Protein AF-A0A3B0C4X5-F1 (afdb_monomer)

Radius of gyration: 13.37 Å; Cα contacts (8 Å, |Δi|>4): 89; chains: 1; bounding box: 29×43×30 Å

Foldseek 3Di:
DPDQDLLEPVSVLVVCVVCVVVQFPDLFQVRVLVSCVVSVVPHDPVSHDDVVDDRVVVVVVVQCVVDVVQPPPPRSLNVRLCVVVVNDGNSSSVVSVVSVVVD

Sequence (103 aa):
MKLVSSKNVYEILEIIRDKPELYLTSKSISSLQNFLNGYLLLMPNDINRNDDYPPFDKFKQHILNQKERFIGISNPYSSFFKLNSDGDEERAFEQFFHYLDLF

Nearest PDB structures (foldseek):
  2lva-assembly1_A  TM=5.534E-01  e=9.317E+00  Homo sapiens

pLDDT: mean 82.3, std 14.58, range [41.19, 97.44]

Solvent-accessible surface area (backbone atoms only — not comparable to full-atom values): 6110 Å² total; per-residue (Å²): 132,83,82,81,57,96,48,38,67,66,64,52,49,53,48,39,71,78,43,29,76,81,81,28,98,45,75,24,22,62,38,48,46,53,48,50,54,54,51,62,72,72,52,58,82,76,46,53,64,48,95,92,49,80,51,66,68,55,55,55,48,55,62,36,68,73,41,81,91,43,67,89,52,93,56,54,62,40,58,51,31,21,68,78,34,84,63,36,41,47,59,13,34,52,50,50,53,55,52,58,75,73,106

Structure (mmCIF, N/CA/C/O backbone):
data_AF-A0A3B0C4X5-F1
#
_entry.id   AF-A0A3B0C4X5-F1
#
loop_
_atom_site.group_PDB
_atom_site.id
_atom_site.type_symbol
_atom_site.label_atom_id
_atom_site.label_alt_id
_atom_site.label_comp_id
_atom_site.label_asym_id
_atom_site.label_entity_id
_atom_site.label_seq_id
_atom_site.pdbx_PDB_ins_code
_atom_site.Cartn_x
_atom_site.Cartn_y
_atom_site.Cartn_z
_atom_site.occupancy
_atom_site.B_iso_or_equiv
_atom_site.auth_seq_id
_atom_site.auth_comp_id
_atom_site.auth_asym_id
_atom_site.auth_atom_id
_atom_site.pdbx_PDB_model_num
ATOM 1 N N . MET A 1 1 ? 0.608 -24.324 -6.693 1.00 41.19 1 MET A N 1
ATOM 2 C CA . MET A 1 1 ? 1.158 -23.362 -5.717 1.00 41.19 1 MET A CA 1
ATOM 3 C C . MET A 1 1 ? 2.226 -22.560 -6.446 1.00 41.19 1 MET A C 1
ATOM 5 O O . MET A 1 1 ? 3.256 -23.134 -6.772 1.00 41.19 1 MET A O 1
ATOM 9 N N . LYS A 1 2 ? 1.938 -21.309 -6.841 1.00 43.44 2 LYS A N 1
ATOM 10 C CA . LYS A 1 2 ? 2.962 -20.430 -7.432 1.00 43.44 2 LYS A CA 1
ATOM 11 C C . LYS A 1 2 ? 4.005 -20.166 -6.347 1.00 43.44 2 LYS A C 1
ATOM 13 O O . LYS A 1 2 ? 3.638 -19.872 -5.212 1.00 43.44 2 LYS A O 1
ATOM 18 N N . LEU A 1 3 ? 5.279 -20.354 -6.676 1.00 41.75 3 LEU A N 1
ATOM 19 C CA . LEU A 1 3 ? 6.368 -19.974 -5.789 1.00 41.75 3 LEU A CA 1
ATOM 20 C C . LEU A 1 3 ? 6.353 -18.444 -5.730 1.00 41.75 3 LEU A C 1
ATOM 22 O O . LEU A 1 3 ? 6.611 -17.806 -6.746 1.00 41.75 3 LEU A O 1
ATOM 26 N N . VAL A 1 4 ? 5.995 -17.879 -4.580 1.00 50.91 4 VAL A N 1
ATOM 27 C CA . VAL A 1 4 ? 6.106 -16.438 -4.346 1.00 50.91 4 VAL A CA 1
ATOM 28 C C . VAL A 1 4 ? 7.590 -16.126 -4.348 1.00 50.91 4 VAL A C 1
ATOM 30 O O . VAL A 1 4 ? 8.338 -16.580 -3.474 1.00 50.91 4 VAL A O 1
ATOM 33 N N . SER A 1 5 ? 8.035 -15.392 -5.353 1.00 56.03 5 SER A N 1
ATOM 34 C CA . SER A 1 5 ? 9.388 -14.881 -5.361 1.00 56.03 5 SER A CA 1
ATOM 35 C C . SER A 1 5 ? 9.353 -13.630 -4.496 1.00 56.03 5 SER A C 1
ATOM 37 O O . SER A 1 5 ? 8.757 -12.631 -4.886 1.00 56.03 5 SER A O 1
ATOM 39 N N . SER A 1 6 ? 10.029 -13.623 -3.340 1.00 57.75 6 SER A N 1
ATOM 40 C CA . SER A 1 6 ? 10.176 -12.439 -2.459 1.00 57.75 6 SER A CA 1
ATOM 41 C C . SER A 1 6 ? 10.858 -11.228 -3.125 1.00 57.75 6 SER A C 1
ATOM 43 O O . SER A 1 6 ? 11.198 -10.241 -2.475 1.00 57.75 6 SER A O 1
ATOM 45 N N . LYS A 1 7 ? 11.081 -11.337 -4.429 1.00 65.06 7 LYS A N 1
ATOM 46 C CA . LYS A 1 7 ? 11.673 -10.409 -5.366 1.00 65.06 7 LYS A CA 1
ATOM 47 C C . LYS A 1 7 ? 10.648 -9.453 -5.981 1.00 65.06 7 LYS A C 1
ATOM 49 O O . LYS A 1 7 ? 11.022 -8.361 -6.379 1.00 65.06 7 LYS A O 1
ATOM 54 N N . ASN A 1 8 ? 9.374 -9.836 -6.054 1.00 78.69 8 ASN A N 1
ATOM 55 C CA . ASN A 1 8 ? 8.345 -8.993 -6.650 1.00 78.69 8 ASN A CA 1
ATOM 56 C C . ASN A 1 8 ? 7.481 -8.333 -5.566 1.00 78.69 8 ASN A C 1
ATOM 58 O O . ASN A 1 8 ? 6.758 -9.015 -4.836 1.00 78.69 8 ASN A O 1
ATOM 62 N N . VAL A 1 9 ? 7.516 -6.999 -5.494 1.00 85.75 9 VAL A N 1
ATOM 63 C CA . VAL A 1 9 ? 6.720 -6.235 -4.522 1.00 85.75 9 VAL A CA 1
ATOM 64 C C . VAL A 1 9 ? 5.217 -6.461 -4.699 1.00 85.75 9 VAL A C 1
ATOM 66 O O . VAL A 1 9 ? 4.505 -6.497 -3.702 1.00 85.75 9 VAL A O 1
ATOM 69 N N . TYR A 1 10 ? 4.735 -6.670 -5.929 1.00 88.06 10 TYR A N 1
ATOM 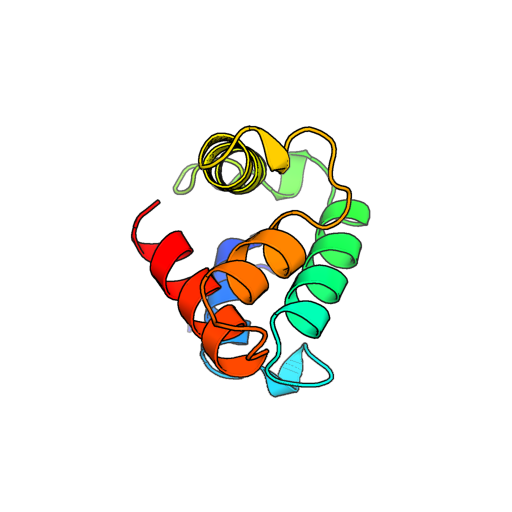70 C CA . TYR A 1 10 ? 3.312 -6.892 -6.202 1.00 88.06 10 TYR A CA 1
ATOM 71 C C . TYR A 1 10 ? 2.813 -8.207 -5.594 1.00 88.06 10 TYR A C 1
ATOM 73 O O . TYR A 1 10 ? 1.779 -8.214 -4.938 1.00 88.06 10 TYR A O 1
ATOM 81 N N . GLU A 1 11 ? 3.585 -9.291 -5.709 1.00 87.25 11 GLU A N 1
ATOM 82 C CA . GLU A 1 11 ? 3.237 -10.586 -5.099 1.00 87.25 11 GLU A CA 1
ATOM 83 C C . GLU A 1 11 ? 3.188 -10.491 -3.573 1.00 87.25 11 GLU A C 1
ATOM 85 O O . GLU A 1 11 ? 2.301 -11.042 -2.925 1.00 87.25 11 GLU A O 1
ATOM 90 N N . ILE A 1 12 ? 4.133 -9.763 -2.977 1.00 89.88 12 ILE A N 1
ATOM 91 C CA . ILE A 1 12 ? 4.123 -9.543 -1.532 1.00 89.88 12 ILE A CA 1
ATOM 92 C C . ILE A 1 12 ? 2.934 -8.674 -1.130 1.00 89.88 12 ILE A C 1
ATOM 94 O O . ILE A 1 12 ? 2.291 -8.957 -0.124 1.00 89.88 12 ILE A O 1
ATOM 98 N N . LEU A 1 13 ? 2.614 -7.640 -1.907 1.00 92.75 13 LEU A N 1
ATOM 99 C CA . LEU A 1 13 ? 1.455 -6.787 -1.664 1.00 92.75 13 LEU A CA 1
ATOM 100 C C . LEU A 1 13 ? 0.137 -7.565 -1.753 1.00 92.75 13 LEU A C 1
ATOM 102 O O . LEU A 1 13 ? -0.746 -7.307 -0.940 1.00 92.75 13 LEU A O 1
ATOM 106 N N . GLU A 1 14 ? 0.006 -8.537 -2.658 1.00 92.31 14 GLU A N 1
ATOM 107 C CA . GLU A 1 14 ? -1.143 -9.456 -2.682 1.00 92.31 14 GLU A CA 1
ATOM 108 C C . GLU A 1 14 ? -1.247 -10.258 -1.377 1.00 92.31 14 GLU A C 1
ATOM 110 O O . GLU A 1 14 ? -2.308 -10.305 -0.758 1.00 92.31 14 GLU A O 1
ATOM 115 N N . ILE A 1 15 ? -0.134 -10.806 -0.880 1.00 93.19 15 ILE A N 1
ATOM 116 C CA . ILE A 1 15 ? -0.141 -11.557 0.386 1.00 93.19 15 ILE A CA 1
ATOM 117 C C . ILE A 1 15 ? -0.453 -10.643 1.573 1.00 93.19 15 ILE A C 1
ATOM 119 O O . ILE A 1 15 ? -1.193 -11.040 2.469 1.00 93.19 15 ILE A O 1
ATOM 123 N N . ILE A 1 16 ? 0.091 -9.424 1.591 1.00 95.38 16 ILE A N 1
ATOM 124 C CA . ILE A 1 16 ? -0.191 -8.432 2.636 1.00 95.38 16 ILE A CA 1
ATOM 125 C C . ILE A 1 16 ? -1.665 -8.028 2.618 1.00 95.38 16 ILE A C 1
ATOM 127 O O . ILE A 1 16 ? -2.241 -7.805 3.680 1.00 95.38 16 ILE A O 1
ATOM 131 N N . ARG A 1 17 ? -2.279 -7.928 1.438 1.00 95.94 17 ARG A N 1
ATOM 132 C CA . ARG A 1 17 ? -3.708 -7.637 1.309 1.00 95.94 17 ARG A CA 1
ATOM 133 C C . ARG A 1 17 ? -4.554 -8.734 1.949 1.00 95.94 17 ARG A C 1
ATOM 135 O O . ARG A 1 17 ? -5.470 -8.421 2.705 1.00 95.94 17 ARG A O 1
ATOM 142 N N . ASP A 1 18 ? -4.216 -9.991 1.672 1.00 94.94 18 ASP A N 1
ATOM 143 C CA . ASP A 1 18 ? -4.968 -11.153 2.151 1.00 94.94 18 ASP A CA 1
ATOM 144 C C . ASP A 1 18 ? -4.708 -11.467 3.632 1.00 94.94 18 ASP A C 1
ATOM 146 O O . ASP A 1 18 ? -5.606 -11.931 4.336 1.00 94.94 18 ASP A O 1
ATOM 150 N N . LYS A 1 19 ? -3.467 -11.268 4.094 1.00 94.50 19 LYS A N 1
ATOM 151 C CA . LYS A 1 19 ? -2.975 -11.641 5.433 1.00 94.50 19 LYS A CA 1
ATOM 152 C C . LYS A 1 19 ? -1.997 -10.591 5.982 1.00 94.50 19 LYS A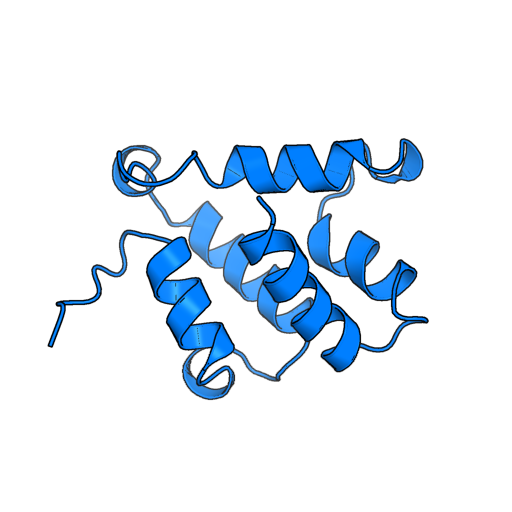 C 1
ATOM 154 O O . LYS A 1 19 ? -0.795 -10.867 6.108 1.00 94.50 19 LYS A O 1
ATOM 159 N N . PRO A 1 20 ? -2.473 -9.373 6.297 1.00 95.00 20 PRO A N 1
ATOM 160 C CA . PRO A 1 20 ? -1.617 -8.265 6.723 1.00 95.00 20 PRO A CA 1
ATOM 161 C C . PRO A 1 20 ? -0.779 -8.595 7.962 1.00 95.00 20 PRO A C 1
ATOM 163 O O . PRO A 1 20 ? 0.371 -8.169 8.057 1.00 95.00 20 PRO A O 1
ATOM 166 N N . GLU A 1 21 ? -1.307 -9.400 8.880 1.00 94.44 21 GLU A N 1
ATOM 167 C CA . GLU A 1 21 ? -0.661 -9.808 10.130 1.00 94.44 21 GLU A CA 1
ATOM 168 C C . GLU A 1 21 ? 0.631 -10.622 9.950 1.00 94.44 21 GLU A C 1
ATOM 170 O O . GLU A 1 21 ? 1.416 -10.734 10.891 1.00 94.44 21 GLU A O 1
ATOM 175 N N . LEU A 1 22 ? 0.883 -11.183 8.760 1.00 91.75 22 LEU A N 1
ATOM 176 C CA . LEU A 1 22 ? 2.112 -11.936 8.485 1.00 91.75 22 LEU A CA 1
ATOM 177 C C . LEU A 1 22 ? 3.333 -11.039 8.246 1.00 91.75 22 LEU A C 1
ATOM 179 O O . LEU A 1 22 ? 4.465 -11.490 8.416 1.00 91.75 22 LEU A O 1
ATOM 183 N N . TYR A 1 23 ? 3.112 -9.790 7.837 1.00 92.44 23 TYR A N 1
ATOM 184 C CA . TYR A 1 23 ? 4.176 -8.870 7.417 1.00 92.44 23 TYR A CA 1
ATOM 185 C C . TYR A 1 23 ? 4.120 -7.526 8.138 1.00 92.44 23 TYR A C 1
ATOM 187 O O . TYR A 1 23 ? 5.130 -6.824 8.210 1.00 92.44 23 TYR A O 1
ATOM 195 N N . LEU A 1 24 ? 2.949 -7.149 8.649 1.00 95.25 24 LEU A N 1
ATOM 196 C CA . LEU A 1 24 ? 2.696 -5.859 9.267 1.00 95.25 24 LEU A CA 1
ATOM 197 C C . LEU A 1 24 ? 2.393 -6.027 10.752 1.00 95.25 24 LEU A C 1
ATOM 199 O O . LEU A 1 24 ? 1.762 -6.986 11.184 1.00 95.25 24 LEU A O 1
ATOM 203 N N . THR A 1 25 ? 2.781 -5.026 11.538 1.00 92.75 25 THR A N 1
ATOM 204 C CA . THR A 1 25 ? 2.438 -4.946 12.965 1.00 92.75 25 THR A CA 1
ATOM 205 C C . THR A 1 25 ? 0.957 -4.640 13.202 1.00 92.75 25 THR A C 1
ATOM 207 O O . THR A 1 25 ? 0.444 -4.888 14.290 1.00 92.75 25 THR A O 1
ATOM 210 N N . SER A 1 26 ? 0.270 -4.080 12.203 1.00 94.56 26 SER A N 1
ATOM 211 C CA . SER A 1 26 ? -1.168 -3.809 12.203 1.00 94.56 26 SER A CA 1
ATOM 212 C C . SER A 1 26 ? -1.677 -3.603 10.773 1.00 94.56 26 SER A C 1
ATOM 214 O O . SER A 1 26 ? -0.913 -3.187 9.897 1.00 94.56 26 SER A O 1
ATOM 216 N N . LYS A 1 27 ? -2.977 -3.828 10.544 1.00 95.81 27 LYS A N 1
ATOM 217 C CA . LYS A 1 27 ? -3.664 -3.501 9.283 1.00 95.81 27 LYS A CA 1
ATOM 218 C C . LYS A 1 27 ? -3.884 -1.981 9.181 1.00 95.81 27 LYS A C 1
ATOM 220 O O . LYS A 1 27 ? -4.975 -1.476 9.408 1.00 95.81 27 LYS A O 1
ATOM 225 N N . SER A 1 28 ? -2.812 -1.240 8.909 1.00 96.75 28 SER A N 1
ATOM 226 C CA . SER A 1 28 ? -2.827 0.223 8.774 1.00 96.75 28 SER A CA 1
ATOM 227 C C . SER A 1 28 ? -1.946 0.692 7.626 1.00 96.75 28 SER A C 1
ATOM 229 O O . SER A 1 28 ? -0.909 0.083 7.330 1.00 96.75 28 SER A O 1
ATOM 231 N N . ILE A 1 29 ? -2.310 1.815 7.002 1.00 96.81 29 ILE A N 1
ATOM 232 C CA . ILE A 1 29 ? -1.487 2.402 5.938 1.00 96.81 29 ILE A CA 1
ATOM 233 C C . ILE A 1 29 ? -0.115 2.838 6.461 1.00 96.81 29 ILE A C 1
ATOM 235 O O . ILE A 1 29 ? 0.877 2.764 5.737 1.00 96.81 29 ILE A O 1
ATOM 239 N N . SER A 1 30 ? -0.026 3.256 7.726 1.00 95.25 30 SER A N 1
ATOM 240 C CA . SER A 1 30 ? 1.254 3.556 8.367 1.00 95.25 30 SER A CA 1
ATOM 241 C C . SER A 1 30 ? 2.172 2.332 8.441 1.00 95.25 30 SER A C 1
ATOM 243 O O . SER A 1 30 ? 3.341 2.429 8.062 1.00 95.25 30 SER A O 1
ATOM 245 N N . SER A 1 31 ? 1.656 1.180 8.880 1.00 95.88 31 SER A N 1
ATOM 246 C CA . SER A 1 31 ? 2.434 -0.065 8.922 1.00 95.88 31 SER A CA 1
ATOM 247 C C . SER A 1 31 ? 2.837 -0.523 7.520 1.00 95.88 31 SER A C 1
ATOM 249 O O . SER A 1 31 ? 3.993 -0.895 7.312 1.00 95.88 31 SER A O 1
ATOM 251 N N . LEU A 1 32 ? 1.936 -0.408 6.540 1.00 96.19 32 LEU A N 1
ATOM 252 C CA . LEU A 1 32 ? 2.228 -0.725 5.140 1.00 96.19 32 LEU A CA 1
ATOM 253 C C . LEU A 1 32 ? 3.312 0.187 4.541 1.00 96.19 32 LEU A C 1
ATOM 255 O O . LEU A 1 32 ? 4.242 -0.298 3.900 1.00 9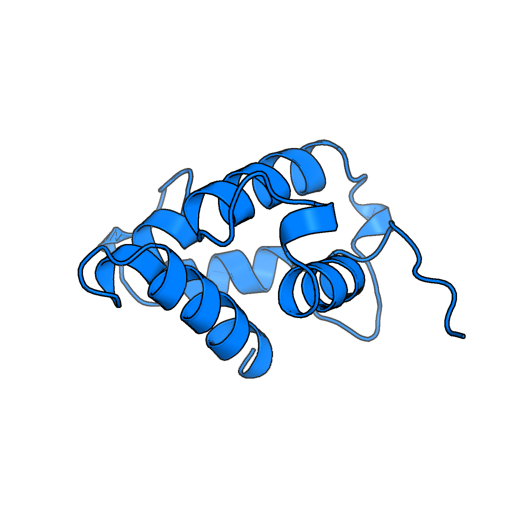6.19 32 LEU A O 1
ATOM 259 N N . GLN A 1 33 ? 3.238 1.500 4.775 1.00 93.69 33 GLN A N 1
ATOM 260 C CA . GLN A 1 33 ? 4.259 2.457 4.334 1.00 93.69 33 GLN A CA 1
ATOM 261 C C . GLN A 1 33 ? 5.630 2.109 4.924 1.00 93.69 33 GLN A C 1
ATOM 263 O O . GLN A 1 33 ? 6.625 2.133 4.204 1.00 93.69 33 GLN A O 1
ATOM 268 N N . ASN A 1 34 ? 5.691 1.774 6.215 1.00 92.56 34 ASN A N 1
ATOM 269 C CA . ASN A 1 34 ? 6.945 1.396 6.867 1.00 92.56 34 ASN A CA 1
ATOM 270 C C . ASN A 1 34 ? 7.529 0.113 6.266 1.00 92.56 34 ASN A C 1
ATOM 272 O O . ASN A 1 34 ? 8.729 0.065 5.989 1.00 92.56 34 ASN A O 1
ATOM 276 N N . PHE A 1 35 ? 6.681 -0.888 6.014 1.00 92.94 35 PHE A N 1
ATOM 277 C CA . PHE A 1 35 ? 7.079 -2.103 5.310 1.00 92.94 35 PHE A CA 1
ATOM 278 C C . PHE A 1 35 ? 7.660 -1.780 3.928 1.00 92.94 35 PHE A C 1
ATOM 280 O O . PHE A 1 35 ? 8.781 -2.185 3.630 1.00 92.94 35 PHE A O 1
ATOM 287 N N . LEU A 1 36 ? 6.946 -0.998 3.111 1.00 90.81 36 LEU A N 1
ATOM 288 C CA . LEU A 1 36 ? 7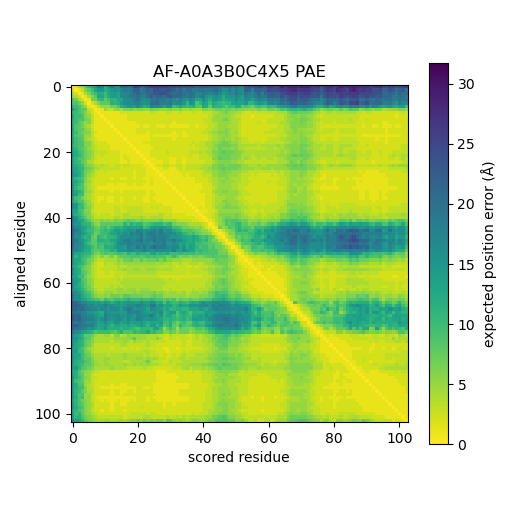.381 -0.623 1.763 1.00 90.81 36 LEU A CA 1
ATOM 289 C C . LEU A 1 36 ? 8.685 0.176 1.771 1.00 90.81 36 LEU A C 1
ATOM 291 O O . LEU A 1 36 ? 9.561 -0.087 0.952 1.00 90.81 36 LEU A O 1
ATOM 295 N N . ASN A 1 37 ? 8.845 1.113 2.707 1.00 88.56 37 ASN A N 1
ATOM 296 C CA . ASN A 1 37 ? 10.082 1.876 2.860 1.00 88.56 37 ASN A CA 1
ATOM 297 C C . ASN A 1 37 ? 11.277 0.941 3.119 1.00 88.56 37 ASN A C 1
ATOM 299 O O . ASN A 1 37 ? 12.319 1.096 2.487 1.00 88.56 37 ASN A O 1
ATOM 303 N N . GLY A 1 38 ? 11.125 -0.042 4.015 1.00 88.25 38 GLY A N 1
ATOM 304 C CA . GLY A 1 38 ? 12.174 -1.024 4.303 1.00 88.25 38 GLY A CA 1
ATOM 305 C C . GLY A 1 38 ? 12.424 -1.983 3.139 1.00 88.25 38 GLY A C 1
ATOM 306 O O . GLY A 1 38 ? 13.572 -2.223 2.770 1.00 88.25 38 GLY A O 1
ATOM 307 N N . TYR A 1 39 ? 11.356 -2.491 2.527 1.00 86.12 39 TYR A N 1
ATOM 308 C CA . TYR A 1 39 ? 11.436 -3.418 1.404 1.00 86.12 39 TYR A CA 1
ATOM 309 C C . TYR A 1 39 ? 12.147 -2.785 0.201 1.00 86.12 39 TYR A C 1
ATOM 311 O O . TYR A 1 39 ? 13.111 -3.349 -0.311 1.00 86.12 39 TYR A O 1
ATOM 319 N N . LEU A 1 40 ? 11.737 -1.579 -0.203 1.00 81.81 40 LEU A N 1
ATOM 320 C CA . LEU A 1 40 ? 12.320 -0.868 -1.344 1.00 81.81 40 LEU A CA 1
ATOM 321 C C . LEU A 1 40 ? 13.757 -0.397 -1.083 1.00 81.81 40 LEU A C 1
ATOM 323 O O . LEU A 1 40 ? 14.536 -0.317 -2.025 1.00 81.81 40 LEU A O 1
ATOM 327 N N . LEU A 1 41 ? 14.127 -0.115 0.171 1.00 83.00 41 LEU A N 1
ATOM 328 C CA . LEU A 1 41 ? 15.507 0.234 0.528 1.00 83.00 41 LEU A CA 1
ATOM 329 C C . LEU A 1 41 ? 16.467 -0.957 0.377 1.00 83.00 41 LEU A C 1
ATOM 331 O O . LEU A 1 41 ? 17.634 -0.769 0.044 1.00 83.00 41 LEU A O 1
ATOM 335 N N . LEU A 1 42 ? 15.989 -2.172 0.659 1.00 79.12 42 LEU A N 1
ATOM 336 C CA . LEU A 1 42 ? 16.806 -3.390 0.681 1.00 79.12 42 LEU A CA 1
ATOM 337 C C . LEU A 1 42 ? 16.774 -4.172 -0.641 1.00 79.12 42 LEU A C 1
ATOM 339 O O . LEU A 1 42 ? 17.602 -5.061 -0.848 1.00 79.12 42 LEU A O 1
ATOM 343 N N . MET A 1 43 ? 15.833 -3.864 -1.534 1.00 71.56 43 MET A N 1
ATOM 344 C CA . MET A 1 43 ? 15.706 -4.503 -2.842 1.00 71.56 43 MET A CA 1
ATOM 345 C C . MET A 1 43 ? 16.715 -3.929 -3.852 1.00 71.56 43 MET A C 1
ATOM 347 O O . MET A 1 43 ? 16.695 -2.729 -4.121 1.00 71.56 43 MET A O 1
ATOM 351 N N . PRO A 1 44 ? 17.555 -4.760 -4.494 1.00 62.88 44 PRO A N 1
ATOM 352 C CA . PRO A 1 44 ? 18.349 -4.339 -5.645 1.00 62.88 44 PRO A CA 1
ATOM 353 C C . PRO A 1 44 ? 17.442 -3.956 -6.826 1.00 62.88 44 PRO A C 1
ATOM 355 O O . PRO A 1 44 ? 16.441 -4.628 -7.083 1.00 62.88 44 PRO A O 1
ATOM 358 N N . ASN A 1 45 ? 17.823 -2.925 -7.589 1.00 60.69 45 ASN A N 1
ATOM 359 C CA . ASN A 1 45 ? 17.052 -2.385 -8.726 1.00 60.69 45 ASN A CA 1
ATOM 360 C C . ASN A 1 45 ? 16.649 -3.436 -9.780 1.00 60.69 45 ASN A C 1
ATOM 362 O O . ASN A 1 45 ? 15.642 -3.275 -10.466 1.00 60.69 45 ASN A O 1
ATOM 366 N N . ASP A 1 46 ? 17.419 -4.515 -9.895 1.00 56.72 46 ASP A N 1
ATOM 367 C CA . ASP A 1 46 ? 17.215 -5.580 -10.882 1.00 56.72 46 ASP A CA 1
ATOM 368 C C . ASP A 1 46 ? 16.119 -6.566 -10.459 1.00 56.72 46 ASP A C 1
ATOM 370 O O . ASP A 1 46 ? 15.569 -7.289 -11.284 1.00 56.72 46 ASP A O 1
ATOM 374 N N . ILE A 1 47 ? 15.806 -6.599 -9.162 1.00 55.94 47 ILE A N 1
ATOM 375 C CA . ILE A 1 47 ? 14.863 -7.540 -8.562 1.00 55.94 47 ILE A CA 1
ATOM 376 C C . ILE A 1 47 ? 13.417 -7.034 -8.686 1.00 55.94 47 ILE A C 1
ATOM 378 O O . ILE A 1 47 ? 12.494 -7.829 -8.819 1.00 55.94 47 ILE A O 1
ATOM 382 N N . ASN A 1 48 ? 13.240 -5.716 -8.777 1.00 54.22 48 ASN A N 1
ATOM 383 C CA . ASN A 1 48 ? 11.948 -5.047 -8.946 1.00 54.22 48 ASN A CA 1
ATOM 384 C C . ASN A 1 48 ? 11.453 -5.027 -10.412 1.00 54.22 48 ASN A C 1
ATOM 386 O O 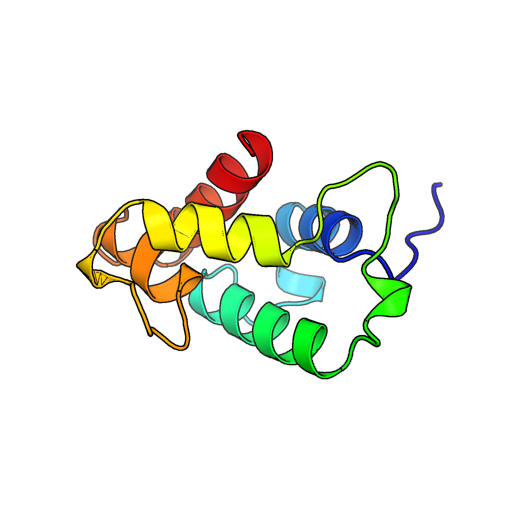. ASN A 1 48 ? 10.504 -4.315 -10.744 1.00 54.22 48 ASN A O 1
ATOM 390 N N . ARG A 1 49 ? 12.129 -5.757 -11.309 1.00 54.38 49 ARG A N 1
ATOM 391 C CA . ARG A 1 49 ? 11.748 -5.915 -12.716 1.00 54.38 49 ARG A CA 1
ATOM 392 C C . ARG A 1 49 ? 10.988 -7.222 -12.881 1.00 54.38 49 ARG A C 1
ATOM 394 O O . ARG A 1 49 ? 11.585 -8.278 -13.065 1.00 54.38 49 ARG A O 1
ATOM 401 N N . ASN A 1 50 ? 9.668 -7.136 -12.799 1.00 63.03 50 ASN A N 1
ATOM 402 C CA . ASN A 1 50 ? 8.802 -8.123 -13.419 1.00 63.03 50 ASN A CA 1
ATOM 403 C C . ASN A 1 50 ? 8.304 -7.512 -14.733 1.00 63.03 50 ASN A C 1
ATOM 405 O O . ASN A 1 50 ? 7.734 -6.429 -14.698 1.00 63.03 50 ASN A O 1
ATOM 409 N N . ASP A 1 51 ? 8.534 -8.167 -15.871 1.00 64.81 51 ASP A N 1
ATOM 410 C CA . ASP A 1 51 ? 8.092 -7.654 -17.176 1.00 64.81 51 ASP A CA 1
ATOM 411 C C . ASP A 1 51 ? 6.555 -7.577 -17.282 1.00 64.81 51 ASP A C 1
ATOM 413 O O . ASP A 1 51 ? 6.036 -6.800 -18.085 1.00 64.81 51 ASP A O 1
ATOM 417 N N . ASP A 1 52 ? 5.833 -8.321 -16.435 1.00 71.31 52 ASP A N 1
ATOM 418 C CA . ASP A 1 52 ? 4.368 -8.318 -16.375 1.00 71.31 52 ASP A CA 1
ATOM 419 C C . ASP A 1 52 ? 3.791 -7.101 -15.628 1.00 71.31 52 ASP A C 1
ATOM 421 O O . ASP A 1 52 ? 2.601 -6.812 -15.762 1.00 71.31 52 ASP A O 1
ATOM 425 N N . TYR A 1 53 ? 4.606 -6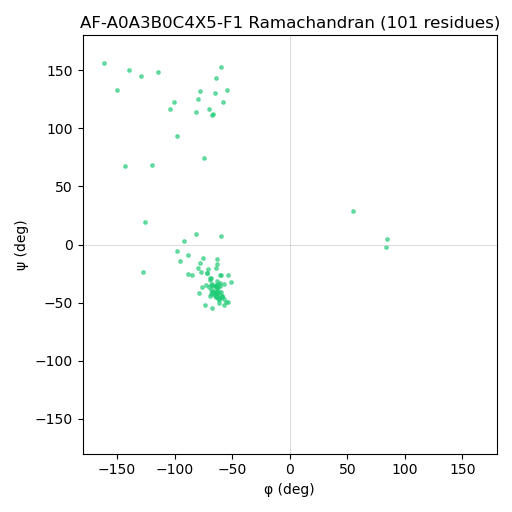.373 -14.850 1.00 72.94 53 TYR A N 1
ATOM 426 C CA . TYR A 1 53 ? 4.149 -5.234 -14.048 1.00 72.94 53 TYR A CA 1
ATOM 427 C C . TYR A 1 53 ? 5.002 -3.980 -14.281 1.00 72.94 53 TYR A C 1
ATOM 429 O O . TYR A 1 53 ? 6.221 -4.052 -14.444 1.00 72.94 53 TYR A O 1
ATOM 437 N N . PRO A 1 54 ? 4.401 -2.778 -14.258 1.00 79.69 54 PRO A N 1
ATOM 438 C CA . PRO A 1 54 ? 5.180 -1.548 -14.275 1.00 79.69 54 PRO A CA 1
ATOM 439 C C . PRO A 1 54 ? 6.122 -1.473 -13.055 1.00 79.69 54 PRO A C 1
ATOM 441 O O . PRO A 1 54 ? 5.801 -1.995 -11.990 1.00 79.69 54 PRO A O 1
ATOM 444 N N . PRO A 1 55 ? 7.265 -0.768 -13.152 1.00 81.88 55 PRO A N 1
ATOM 445 C CA . PRO A 1 55 ? 8.105 -0.503 -11.989 1.00 81.88 55 PRO A CA 1
ATOM 446 C C . PRO A 1 55 ? 7.300 0.165 -10.873 1.00 81.88 55 PRO A C 1
ATOM 448 O O . PRO A 1 55 ? 6.615 1.157 -11.125 1.00 81.88 55 PRO A O 1
ATOM 451 N N . PHE A 1 56 ? 7.431 -0.321 -9.639 1.00 84.62 56 PHE A N 1
ATOM 452 C CA . PHE A 1 56 ? 6.621 0.159 -8.514 1.00 84.62 56 PHE A CA 1
ATOM 453 C C . PHE A 1 56 ? 6.799 1.659 -8.215 1.00 84.62 56 PHE A C 1
ATOM 455 O O . PHE A 1 56 ? 5.872 2.329 -7.765 1.00 84.62 56 PHE A O 1
ATOM 462 N N . ASP A 1 57 ? 7.950 2.244 -8.559 1.00 81.12 57 ASP A N 1
ATOM 463 C CA . ASP A 1 57 ? 8.156 3.697 -8.485 1.00 81.12 57 ASP A CA 1
ATOM 464 C C . ASP A 1 57 ? 7.181 4.496 -9.365 1.00 81.12 57 ASP A C 1
ATOM 466 O O . ASP A 1 57 ? 6.858 5.642 -9.043 1.00 81.12 57 ASP A O 1
ATOM 470 N N . LYS A 1 58 ? 6.654 3.909 -10.446 1.00 85.44 58 LYS A N 1
ATOM 471 C CA . LYS A 1 58 ? 5.600 4.550 -11.243 1.00 85.44 58 LYS A CA 1
ATOM 472 C C . LYS A 1 58 ? 4.291 4.654 -10.468 1.00 85.44 58 LYS A C 1
ATOM 474 O O . LYS A 1 58 ? 3.605 5.660 -10.618 1.00 85.44 58 LYS A O 1
ATOM 479 N N . PHE A 1 59 ? 3.975 3.686 -9.606 1.00 87.75 59 PHE A N 1
ATOM 480 C CA . PHE A 1 59 ? 2.820 3.787 -8.714 1.00 87.75 59 PHE A CA 1
ATOM 481 C C . PHE A 1 59 ? 3.014 4.930 -7.710 1.00 87.75 59 PHE A C 1
ATOM 483 O O . PHE A 1 59 ? 2.134 5.777 -7.551 1.00 87.75 59 PHE A O 1
ATOM 490 N N . LYS A 1 60 ? 4.212 5.045 -7.119 1.00 84.75 60 LYS A N 1
ATOM 491 C CA . LYS A 1 60 ? 4.575 6.187 -6.261 1.00 84.75 60 LYS A CA 1
ATOM 492 C C . LYS A 1 60 ? 4.359 7.523 -6.973 1.00 84.75 60 LYS A C 1
ATOM 494 O O . LYS A 1 60 ? 3.733 8.421 -6.415 1.00 84.75 60 LYS A O 1
ATOM 499 N N . GLN A 1 61 ? 4.861 7.653 -8.200 1.00 83.69 61 GLN A N 1
ATOM 500 C CA . GLN A 1 61 ? 4.690 8.861 -9.011 1.00 83.69 61 GLN A CA 1
ATOM 501 C C . GLN A 1 61 ? 3.220 9.120 -9.348 1.00 83.69 61 GLN A C 1
ATOM 503 O O . GLN A 1 61 ? 2.770 10.257 -9.240 1.00 83.69 61 GLN A O 1
ATOM 508 N N . HIS A 1 62 ? 2.464 8.079 -9.701 1.00 86.19 62 HIS A N 1
ATOM 509 C CA . HIS A 1 62 ? 1.038 8.191 -9.983 1.00 86.19 62 HIS A CA 1
ATOM 510 C C . HIS A 1 62 ? 0.280 8.786 -8.790 1.00 86.19 62 HIS A C 1
ATOM 512 O O . HIS A 1 62 ? -0.461 9.746 -8.977 1.00 86.19 62 HIS A O 1
ATOM 518 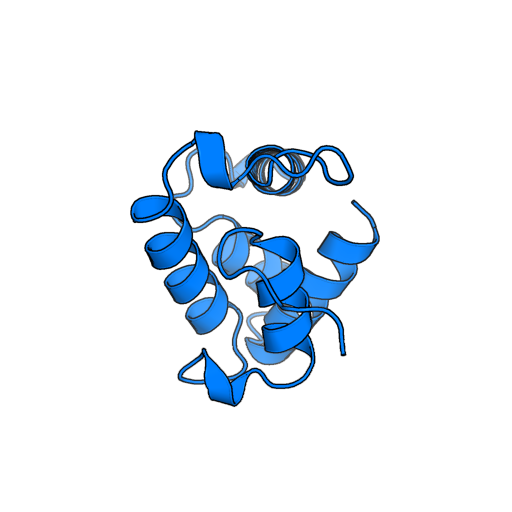N N . ILE A 1 63 ? 0.528 8.295 -7.569 1.00 85.94 63 ILE A N 1
ATOM 519 C CA . ILE A 1 63 ? -0.069 8.831 -6.334 1.00 85.94 63 ILE A CA 1
ATOM 520 C C . ILE A 1 63 ? 0.370 10.277 -6.069 1.00 85.94 63 ILE A C 1
ATOM 522 O O . ILE A 1 63 ? -0.460 11.131 -5.757 1.00 85.94 63 ILE A O 1
ATOM 526 N N . LEU A 1 64 ? 1.662 10.576 -6.221 1.00 81.25 64 LEU A N 1
ATOM 527 C CA . LEU A 1 64 ? 2.205 11.920 -6.003 1.00 81.25 64 LEU A CA 1
ATOM 528 C C . LEU A 1 64 ? 1.629 12.964 -6.969 1.00 81.25 64 LEU A C 1
ATOM 530 O O . LEU A 1 64 ? 1.406 14.107 -6.574 1.00 81.25 64 LEU A O 1
ATOM 534 N N . ASN A 1 65 ? 1.331 12.562 -8.203 1.00 81.06 65 ASN A N 1
ATOM 535 C CA . ASN A 1 65 ? 0.767 13.441 -9.224 1.00 81.06 65 ASN A CA 1
ATOM 536 C C . ASN A 1 65 ? -0.722 13.751 -9.003 1.00 81.06 65 ASN A C 1
ATOM 538 O O . ASN A 1 65 ? -1.252 14.652 -9.649 1.00 81.06 65 ASN A O 1
ATOM 542 N N . GLN A 1 66 ? -1.407 13.049 -8.091 1.00 76.56 66 GLN A N 1
ATOM 543 C CA . GLN A 1 66 ? -2.831 13.283 -7.827 1.00 76.56 66 GLN A CA 1
ATOM 544 C C . GLN A 1 66 ? -3.097 14.644 -7.165 1.00 76.56 66 GLN A C 1
ATOM 546 O O . GLN A 1 66 ? -4.182 15.195 -7.346 1.00 76.56 66 GLN A O 1
ATOM 551 N N . LYS A 1 67 ? -2.156 15.197 -6.378 1.00 69.19 67 LYS A N 1
ATOM 552 C CA . LYS A 1 67 ? -2.267 16.562 -5.817 1.00 69.19 67 LYS A CA 1
ATOM 553 C C . LYS A 1 67 ? -0.885 17.197 -5.632 1.00 69.19 67 LYS A C 1
ATOM 555 O O . LYS A 1 67 ? -0.031 16.611 -4.973 1.00 69.19 67 LYS A O 1
ATOM 560 N N . GLU A 1 68 ? -0.723 18.447 -6.075 1.00 65.94 68 GLU A N 1
ATOM 561 C CA . GLU A 1 68 ? 0.531 19.224 -5.964 1.00 65.94 68 GLU A CA 1
ATOM 562 C C . GLU A 1 68 ? 1.113 19.256 -4.541 1.00 65.94 68 GLU A C 1
ATOM 564 O O . GLU A 1 68 ? 2.326 19.227 -4.356 1.00 65.94 68 GLU A O 1
ATOM 569 N N . ARG A 1 69 ? 0.253 19.231 -3.514 1.00 68.25 69 ARG A N 1
ATOM 570 C CA . ARG A 1 69 ? 0.669 19.244 -2.102 1.00 68.25 69 ARG A CA 1
ATOM 571 C C . ARG A 1 69 ? 1.487 18.028 -1.648 1.00 68.25 69 ARG A C 1
ATOM 573 O O . ARG A 1 69 ? 1.990 18.058 -0.531 1.00 68.25 69 ARG A O 1
ATOM 580 N N . PHE A 1 70 ? 1.565 16.952 -2.435 1.00 65.12 70 PHE A N 1
ATOM 581 C CA . PHE A 1 70 ? 2.341 15.759 -2.071 1.00 65.12 70 PHE A CA 1
ATOM 582 C C . PHE A 1 70 ? 3.738 15.717 -2.704 1.00 65.12 70 PHE A C 1
ATOM 584 O O . PHE A 1 70 ? 4.535 14.849 -2.345 1.00 65.12 70 PHE A O 1
ATOM 591 N N . ILE A 1 71 ? 4.075 16.663 -3.588 1.00 60.91 71 ILE A N 1
ATOM 592 C CA . ILE A 1 71 ? 5.406 16.755 -4.200 1.00 60.91 71 ILE A CA 1
ATOM 593 C C . ILE A 1 71 ? 6.469 16.902 -3.094 1.00 60.91 71 ILE A C 1
ATOM 595 O O . ILE A 1 71 ? 6.410 17.815 -2.277 1.00 60.91 71 ILE A O 1
ATOM 599 N N . GLY A 1 72 ? 7.444 15.986 -3.061 1.00 57.94 72 GLY A N 1
ATOM 600 C CA . GLY A 1 72 ? 8.553 16.005 -2.094 1.00 57.94 72 GLY A CA 1
ATOM 601 C C . GLY A 1 72 ? 8.273 15.358 -0.729 1.00 57.94 72 GLY A C 1
ATOM 602 O O . GLY A 1 72 ? 9.141 15.399 0.141 1.00 57.94 72 GLY A O 1
ATOM 603 N N . ILE A 1 73 ? 7.106 14.736 -0.520 1.00 66.00 73 ILE A N 1
ATOM 604 C CA . ILE A 1 73 ? 6.787 14.060 0.748 1.00 66.00 73 ILE A CA 1
ATOM 605 C C . ILE A 1 73 ? 7.483 12.692 0.842 1.00 66.00 73 ILE A C 1
ATOM 607 O O . ILE A 1 73 ? 7.417 11.870 -0.072 1.00 66.00 73 ILE A O 1
ATOM 611 N N . SER A 1 74 ? 8.131 12.439 1.985 1.00 62.28 74 SER A N 1
ATOM 612 C CA . SER A 1 74 ? 8.887 11.208 2.264 1.00 62.28 74 SER A CA 1
ATOM 613 C C . SER A 1 74 ? 8.006 9.963 2.412 1.00 62.28 74 SER A C 1
ATOM 615 O O . SER A 1 74 ? 8.432 8.874 2.041 1.00 62.28 74 SER A O 1
ATOM 617 N N . ASN A 1 75 ? 6.768 10.129 2.892 1.00 70.62 75 ASN A N 1
ATOM 618 C CA . ASN A 1 75 ? 5.786 9.060 3.102 1.00 70.62 75 ASN A CA 1
ATOM 619 C C . ASN A 1 75 ? 4.514 9.283 2.263 1.00 70.62 75 ASN A C 1
ATOM 621 O O . ASN A 1 75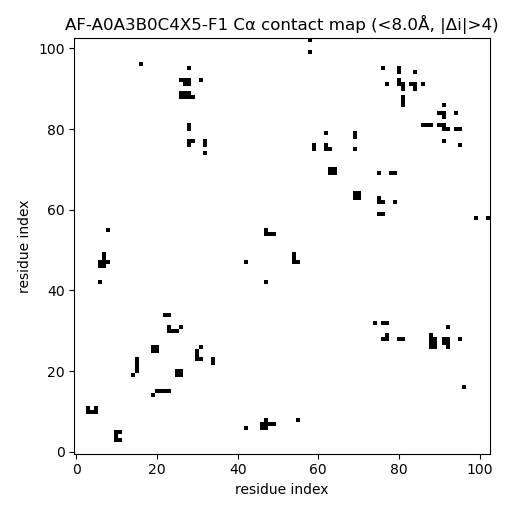 ? 3.452 9.598 2.806 1.00 70.62 75 ASN A O 1
ATOM 625 N N . PRO A 1 76 ? 4.608 9.176 0.928 1.00 78.56 76 PRO A N 1
ATOM 626 C CA . PRO A 1 76 ? 3.542 9.621 0.039 1.00 78.56 76 PRO A CA 1
ATOM 627 C C . PRO A 1 76 ? 2.246 8.830 0.209 1.00 78.56 76 PRO A C 1
ATOM 629 O O . PRO A 1 76 ? 1.175 9.422 0.125 1.00 78.56 76 PRO A O 1
ATOM 632 N N . TYR A 1 77 ? 2.314 7.526 0.495 1.00 85.38 77 TYR A N 1
ATOM 633 C CA . TYR A 1 77 ? 1.116 6.696 0.601 1.00 85.38 77 TYR A CA 1
ATOM 634 C C . TYR A 1 77 ? 0.356 6.995 1.888 1.00 85.38 77 TYR A C 1
ATOM 636 O O . TYR A 1 77 ? -0.829 7.320 1.839 1.00 85.38 77 TYR A O 1
ATOM 644 N N . SER A 1 78 ? 1.029 6.963 3.041 1.00 86.19 78 SER A N 1
ATOM 645 C CA . SER A 1 78 ? 0.356 7.215 4.318 1.00 86.19 78 SER A CA 1
ATOM 646 C C . SER A 1 78 ? -0.210 8.633 4.407 1.00 86.19 78 SER A C 1
ATOM 648 O O . SER A 1 78 ? -1.323 8.804 4.895 1.00 86.19 78 SER A O 1
ATOM 650 N N . SER A 1 79 ? 0.478 9.647 3.876 1.00 87.81 79 SER A N 1
ATOM 651 C CA . SER A 1 79 ? -0.070 11.007 3.818 1.00 87.81 79 SER A CA 1
ATOM 652 C C . SER A 1 79 ? -1.249 11.130 2.848 1.00 87.81 79 SER A C 1
ATOM 654 O O . SER A 1 79 ? -2.238 11.787 3.177 1.00 87.81 79 SER A O 1
ATOM 656 N N . PHE A 1 80 ? -1.167 10.517 1.664 1.00 89.38 80 PHE A N 1
ATOM 657 C CA . PHE A 1 80 ? -2.227 10.598 0.659 1.00 89.38 80 PHE A CA 1
ATOM 658 C C . PHE A 1 80 ? -3.500 9.876 1.107 1.00 89.38 80 PHE A C 1
ATOM 660 O O . PHE A 1 80 ? -4.569 10.487 1.155 1.00 89.38 80 PHE A O 1
ATOM 667 N N . 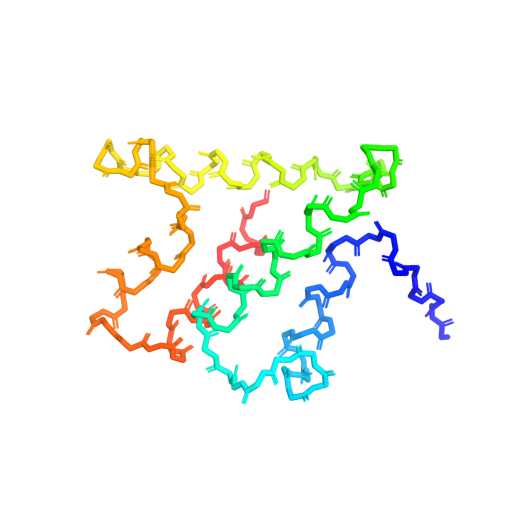PHE A 1 81 ? -3.390 8.599 1.472 1.00 91.81 81 PHE A N 1
ATOM 668 C CA . PHE A 1 81 ? -4.557 7.761 1.741 1.00 91.81 81 PHE A CA 1
ATOM 669 C C . PHE A 1 81 ? -5.250 8.109 3.056 1.00 91.81 81 PHE A C 1
ATOM 671 O O . PHE A 1 81 ? -6.479 8.110 3.087 1.00 91.81 81 PHE A O 1
ATOM 678 N N . LYS A 1 82 ? -4.518 8.520 4.104 1.00 90.81 82 LYS A N 1
ATOM 679 C CA . LYS A 1 82 ? -5.160 9.038 5.330 1.00 90.81 82 LYS A CA 1
ATOM 680 C C . LYS A 1 82 ? -6.010 10.259 5.037 1.00 90.81 82 LYS A C 1
ATOM 682 O O . LYS A 1 82 ? -7.111 10.389 5.557 1.00 90.81 82 LYS A O 1
ATOM 687 N N . LEU A 1 83 ? -5.522 11.147 4.178 1.00 88.31 83 LEU A N 1
ATOM 688 C CA . LEU A 1 83 ? -6.230 12.378 3.864 1.00 88.31 83 LEU A CA 1
ATOM 689 C C . LEU A 1 83 ? -7.479 12.151 3.003 1.00 88.31 83 LEU A C 1
ATOM 691 O O . LEU A 1 83 ? -8.395 12.962 3.054 1.00 88.31 83 LEU A O 1
ATOM 695 N N . ASN A 1 84 ? -7.531 11.061 2.235 1.00 87.06 84 ASN A N 1
ATOM 696 C CA . ASN A 1 84 ? -8.736 10.641 1.512 1.00 87.06 84 ASN A CA 1
ATOM 697 C C . ASN A 1 84 ? -9.612 9.659 2.325 1.00 87.06 84 ASN A C 1
ATOM 699 O O . ASN A 1 84 ? -10.628 9.181 1.819 1.00 87.06 84 ASN A O 1
ATOM 703 N N . SER A 1 85 ? -9.225 9.368 3.570 1.00 91.56 85 SER A N 1
ATOM 704 C CA . SER A 1 85 ? -9.913 8.444 4.483 1.00 91.56 85 SER A CA 1
ATOM 705 C C . SER A 1 85 ? -10.257 9.088 5.829 1.00 91.56 85 SER A C 1
ATOM 707 O O . SER A 1 85 ? -10.467 8.376 6.802 1.00 91.56 85 SER A O 1
ATOM 709 N N . ASP A 1 86 ? -10.286 10.422 5.916 1.00 91.62 86 ASP A N 1
ATOM 710 C CA . ASP A 1 86 ? -10.595 11.169 7.149 1.00 91.62 86 ASP A CA 1
ATOM 711 C C . ASP A 1 86 ? -9.698 10.802 8.352 1.00 91.62 86 ASP A C 1
ATOM 713 O O . ASP A 1 86 ? -10.093 10.909 9.510 1.00 91.62 86 ASP A O 1
ATOM 717 N N . GLY A 1 87 ? -8.463 10.368 8.079 1.00 91.00 87 GLY A N 1
ATOM 718 C CA . GLY A 1 87 ? -7.502 9.920 9.089 1.00 91.00 87 GLY A CA 1
ATOM 719 C C . GLY A 1 87 ? -7.654 8.461 9.531 1.00 91.00 87 GLY A C 1
ATOM 720 O O . GLY A 1 87 ? -6.827 8.000 10.314 1.00 91.00 87 GLY A O 1
ATOM 721 N N . ASP A 1 88 ? -8.645 7.728 9.022 1.00 96.50 88 ASP A N 1
ATOM 722 C CA . ASP A 1 88 ? -8.828 6.305 9.309 1.00 96.50 88 ASP A CA 1
ATOM 723 C C . ASP A 1 88 ? -7.718 5.467 8.649 1.00 96.50 88 ASP A C 1
ATOM 725 O O . ASP A 1 88 ? -7.564 5.434 7.426 1.00 96.50 88 ASP A O 1
ATOM 729 N N . GLU A 1 89 ? -6.916 4.806 9.483 1.00 96.38 89 GLU A N 1
ATOM 730 C CA . GLU A 1 89 ? -5.748 4.020 9.082 1.00 96.38 89 GLU A CA 1
ATOM 731 C C . GLU A 1 89 ? -6.094 2.753 8.297 1.00 96.38 89 GLU A C 1
ATOM 733 O O . GLU A 1 89 ? -5.357 2.388 7.375 1.00 96.38 89 GLU A O 1
ATOM 738 N N . GLU A 1 90 ? -7.169 2.065 8.687 1.00 97.00 90 GLU A N 1
ATOM 739 C CA . GLU A 1 90 ? -7.578 0.795 8.086 1.00 97.00 90 GLU A CA 1
ATOM 740 C C . GLU A 1 90 ? -8.295 1.061 6.764 1.00 97.00 90 GLU A C 1
ATOM 742 O O . GLU A 1 90 ? -7.981 0.444 5.745 1.00 97.00 90 GLU A O 1
ATOM 747 N N . ARG A 1 91 ? -9.160 2.077 6.723 1.00 97.25 91 ARG A N 1
ATOM 748 C CA . ARG A 1 91 ? -9.774 2.535 5.474 1.00 97.25 91 ARG A CA 1
ATOM 749 C C . ARG A 1 91 ? -8.726 3.047 4.485 1.00 97.25 91 ARG A C 1
ATOM 751 O O . ARG A 1 91 ? -8.808 2.747 3.296 1.00 97.25 91 ARG A O 1
ATOM 758 N N . ALA A 1 92 ? -7.711 3.772 4.960 1.00 96.94 92 ALA A N 1
ATOM 759 C CA . ALA A 1 92 ? -6.595 4.207 4.121 1.00 96.94 92 ALA A CA 1
ATOM 760 C C . ALA A 1 92 ? -5.763 3.027 3.592 1.00 96.94 92 ALA A C 1
ATOM 762 O O . ALA A 1 92 ? -5.285 3.071 2.457 1.00 96.94 92 ALA A O 1
ATOM 763 N N . PHE A 1 93 ? -5.600 1.972 4.395 1.00 97.44 93 PHE A N 1
ATOM 764 C CA . PHE A 1 93 ? -4.969 0.726 3.964 1.00 97.44 93 PHE A CA 1
ATOM 765 C C . PHE A 1 93 ? -5.768 0.063 2.837 1.00 97.44 93 PHE A C 1
ATOM 767 O O . PHE A 1 93 ? -5.196 -0.314 1.819 1.00 97.44 93 PHE A O 1
ATOM 774 N N . GLU A 1 94 ? -7.090 -0.023 2.963 1.00 96.75 94 GLU A N 1
ATOM 775 C CA . GLU A 1 94 ? -7.947 -0.600 1.920 1.00 96.75 94 GLU A CA 1
ATOM 776 C C . GLU A 1 94 ? -7.947 0.245 0.639 1.00 96.75 94 GLU A C 1
ATOM 778 O O . GLU A 1 94 ? -7.831 -0.293 -0.465 1.00 96.75 94 GLU A O 1
ATOM 783 N N . GLN A 1 95 ? -7.985 1.576 0.769 1.00 95.06 95 GLN A N 1
ATOM 784 C CA . GLN A 1 95 ? -7.882 2.482 -0.376 1.00 95.06 95 GLN A CA 1
ATOM 785 C C . GLN A 1 95 ? -6.561 2.335 -1.133 1.00 95.06 95 GLN A C 1
ATOM 787 O O . GLN A 1 95 ? -6.563 2.451 -2.357 1.00 95.06 95 GLN A O 1
ATOM 792 N N . PHE A 1 96 ? -5.448 2.066 -0.442 1.00 95.75 96 PHE A N 1
ATOM 793 C CA . PHE A 1 96 ? -4.172 1.802 -1.106 1.00 95.75 96 PHE A CA 1
ATOM 794 C C . PHE A 1 96 ? -4.297 0.652 -2.107 1.00 95.75 96 PHE A C 1
ATOM 796 O O . PHE A 1 96 ? -3.902 0.805 -3.262 1.00 95.75 96 PHE A O 1
ATOM 803 N N . PHE A 1 97 ? -4.881 -0.473 -1.688 1.00 95.75 97 PHE A N 1
ATOM 804 C CA . PHE A 1 97 ? -5.036 -1.641 -2.555 1.00 95.75 97 PHE A CA 1
ATOM 805 C C . PHE A 1 97 ? -6.053 -1.409 -3.662 1.00 95.75 97 PHE A C 1
ATOM 807 O O . PHE A 1 97 ? -5.813 -1.819 -4.792 1.00 95.75 97 PHE A O 1
ATOM 814 N N . HIS A 1 98 ? -7.129 -0.676 -3.374 1.00 94.00 98 HIS A N 1
ATOM 815 C CA . HIS A 1 98 ? -8.072 -0.269 -4.409 1.00 94.00 98 HIS A CA 1
ATOM 816 C C . HIS A 1 98 ? -7.396 0.567 -5.507 1.00 94.00 98 HIS A C 1
ATOM 818 O O . HIS A 1 98 ? -7.606 0.320 -6.688 1.00 94.00 98 HIS A O 1
ATOM 824 N N . TYR A 1 99 ? -6.549 1.530 -5.132 1.00 92.31 99 TYR A N 1
ATOM 825 C CA . TYR A 1 99 ? -5.790 2.325 -6.100 1.00 92.31 99 TYR A CA 1
ATOM 826 C C . TYR A 1 99 ? -4.738 1.502 -6.839 1.00 92.31 99 TYR A C 1
ATOM 828 O O . TYR A 1 99 ? -4.492 1.758 -8.013 1.00 92.31 99 TYR A O 1
ATOM 836 N N . LEU A 1 100 ? -4.118 0.537 -6.160 1.00 92.12 100 LEU A N 1
ATOM 837 C CA . LEU A 1 100 ? -3.150 -0.365 -6.772 1.00 92.12 100 LEU A CA 1
ATOM 838 C C . LEU A 1 100 ? -3.796 -1.244 -7.853 1.00 92.12 100 LEU A C 1
ATOM 840 O O . LEU A 1 100 ? -3.159 -1.488 -8.866 1.00 92.12 100 LEU A O 1
ATOM 844 N N . ASP A 1 101 ? -5.047 -1.672 -7.667 1.00 91.25 101 ASP A N 1
ATOM 845 C CA . ASP A 1 101 ? -5.787 -2.470 -8.659 1.00 91.25 101 ASP A CA 1
ATOM 846 C C . ASP A 1 101 ? -6.207 -1.666 -9.898 1.00 91.25 101 ASP A C 1
ATOM 848 O O . ASP A 1 101 ? -6.458 -2.239 -10.957 1.00 91.25 101 ASP A O 1
ATOM 852 N N . LEU A 1 102 ? -6.330 -0.343 -9.761 1.00 88.38 102 LEU A N 1
ATOM 853 C CA . LEU A 1 102 ? -6.697 0.567 -10.850 1.00 88.38 102 LEU A CA 1
ATOM 854 C C . LEU A 1 102 ? -5.491 1.068 -11.658 1.00 88.38 102 LEU A C 1
ATOM 856 O O . LEU A 1 102 ? -5.689 1.751 -12.666 1.00 88.38 102 LEU A O 1
ATOM 860 N N . PHE A 1 103 ? -4.276 0.794 -11.187 1.00 85.69 103 PHE A N 1
ATOM 861 C CA . PHE A 1 103 ? -3.020 1.245 -11.779 1.00 85.69 103 PHE A CA 1
ATOM 862 C C . PHE A 1 103 ? -2.447 0.211 -12.750 1.00 85.69 103 PHE A C 1
ATOM 864 O O . PHE A 1 103 ? -2.073 0.630 -13.871 1.00 85.69 103 PHE A O 1
#

Mean predicted aligned error: 6.3 Å

Secondary structure (DSSP, 8-state):
-----TT-HHHHHHHHHH-GGGT-SSSSHHHHHHHHHHHHHHS-TTTT--TTS--HHHHHHHHHTT-GGGTT-SSHHHHHHHHTTTT-HHHHHHHHHHHHHT-

Organism: NCBI:txid2419782